Protein AF-A0A7J2PY52-F1 (afdb_monomer_lite)

Secondary structure (DSSP, 8-state):
-PPP------SS-HHHHHHHHH-GGGGGGT-TTEEEEEEEETTEEEEEESS--EEEEEEEEETTTEEEEEEE-

Foldseek 3Di:
DDDDDDDDDDPDDLQVVQVCVVPQQCCVVPPVFFDGWDDPDVQWIWTDGPVDIKIKGWDDDDPSPDTDIDIDD

Sequence (73 aa):
MPRVERKVDISAPQEKIFKIIDEDRDYARWNIVVNEVTELGPGNYFFKTNVGDVTSTRIETNPPESLYATQEG

Structure (mmCIF, N/CA/C/O backbone):
data_AF-A0A7J2PY52-F1
#
_entry.id   AF-A0A7J2PY52-F1
#
loop_
_atom_site.group_PDB
_atom_site.id
_atom_site.type_symbol
_atom_site.label_atom_id
_atom_site.label_alt_id
_atom_site.label_comp_id
_atom_site.label_asym_id
_atom_site.label_entity_id
_atom_site.label_seq_id
_atom_site.pdbx_PDB_ins_code
_atom_site.Cartn_x
_atom_site.Cartn_y
_atom_site.Cartn_z
_atom_site.occupancy
_atom_site.B_iso_or_equiv
_atom_site.auth_seq_id
_atom_site.auth_comp_id
_atom_site.auth_asym_id
_atom_site.auth_atom_id
_atom_site.pdbx_PDB_model_num
ATOM 1 N N . MET A 1 1 ? -9.312 7.325 -20.215 1.00 73.25 1 MET A N 1
ATOM 2 C CA . MET A 1 1 ? -9.164 5.857 -20.101 1.00 73.25 1 MET A CA 1
ATOM 3 C C . MET A 1 1 ? -10.309 5.312 -19.260 1.00 73.25 1 MET A C 1
ATOM 5 O O . MET A 1 1 ? -10.781 6.054 -18.404 1.00 73.25 1 MET A O 1
ATOM 9 N N . PRO A 1 2 ? -10.801 4.089 -19.515 1.00 86.88 2 PRO A N 1
ATOM 10 C CA . PRO A 1 2 ? -11.820 3.472 -18.668 1.00 86.88 2 PRO A CA 1
ATOM 11 C C . PRO A 1 2 ? -11.288 3.273 -17.241 1.00 86.88 2 PRO A C 1
ATOM 13 O O . PRO A 1 2 ? -10.121 2.933 -17.054 1.00 86.88 2 PRO A O 1
ATOM 16 N N . ARG A 1 3 ? -12.145 3.496 -16.241 1.00 91.69 3 ARG A N 1
ATOM 17 C CA . ARG A 1 3 ? -11.835 3.247 -14.828 1.00 91.69 3 ARG A CA 1
ATOM 18 C C . ARG A 1 3 ? -12.152 1.790 -14.498 1.00 91.69 3 ARG A C 1
ATOM 20 O O . ARG A 1 3 ? -13.252 1.327 -14.785 1.00 91.69 3 ARG A O 1
ATOM 27 N N . VAL A 1 4 ? -11.199 1.082 -13.897 1.00 93.38 4 VAL A N 1
ATOM 28 C CA . VAL A 1 4 ? -11.414 -0.276 -13.381 1.00 93.38 4 VAL A CA 1
ATOM 29 C C . VAL A 1 4 ? -11.785 -0.180 -11.906 1.00 93.38 4 VAL A C 1
ATOM 31 O O . VAL A 1 4 ? -11.079 0.457 -11.130 1.00 93.38 4 VAL A O 1
ATOM 34 N N . GLU A 1 5 ? -12.881 -0.827 -11.518 1.00 94.94 5 GLU A N 1
ATOM 35 C CA . GLU A 1 5 ? -13.332 -0.905 -10.128 1.00 94.94 5 GLU A CA 1
ATOM 36 C C . GLU A 1 5 ? -13.494 -2.368 -9.710 1.00 94.94 5 GLU A C 1
ATOM 38 O O . GLU A 1 5 ? -14.000 -3.194 -10.471 1.00 94.94 5 GLU A O 1
ATOM 43 N N . ARG A 1 6 ? -13.055 -2.695 -8.490 1.00 94.00 6 ARG A N 1
ATOM 44 C CA . ARG A 1 6 ? -13.227 -4.014 -7.870 1.00 94.00 6 ARG A CA 1
ATOM 45 C C . ARG A 1 6 ? -13.771 -3.833 -6.459 1.00 94.00 6 ARG A C 1
ATOM 47 O O . ARG A 1 6 ? -13.348 -2.925 -5.752 1.00 94.00 6 ARG A O 1
ATOM 54 N N . LYS A 1 7 ? -14.700 -4.701 -6.063 1.00 95.50 7 LYS A N 1
ATOM 55 C CA . LYS A 1 7 ? -15.284 -4.743 -4.717 1.00 95.50 7 LYS A CA 1
ATOM 56 C C . LYS A 1 7 ? -15.143 -6.156 -4.166 1.00 95.50 7 LYS A C 1
ATOM 58 O O . LYS A 1 7 ? -15.315 -7.118 -4.913 1.00 95.50 7 LYS A O 1
ATOM 63 N N . VAL A 1 8 ? -14.806 -6.261 -2.887 1.00 93.94 8 VAL A N 1
ATOM 64 C CA . VAL A 1 8 ? -14.676 -7.528 -2.166 1.00 93.94 8 VAL A CA 1
ATOM 65 C C . VAL A 1 8 ? -15.180 -7.334 -0.742 1.00 93.94 8 VAL A C 1
ATOM 67 O O . VAL A 1 8 ? -14.859 -6.329 -0.110 1.00 93.94 8 VAL A O 1
ATOM 70 N N . ASP A 1 9 ? -15.951 -8.298 -0.247 1.00 95.69 9 ASP A N 1
ATOM 71 C CA . ASP A 1 9 ? -16.428 -8.309 1.133 1.00 95.69 9 ASP A CA 1
ATOM 72 C C . ASP A 1 9 ? -15.467 -9.128 1.996 1.00 95.69 9 ASP A C 1
ATOM 74 O O . ASP A 1 9 ? -15.162 -10.284 1.694 1.00 95.69 9 ASP A O 1
ATOM 78 N N . ILE A 1 10 ? -14.973 -8.527 3.078 1.00 94.94 10 ILE A N 1
ATOM 79 C CA . ILE A 1 10 ? -14.010 -9.152 3.987 1.00 94.94 10 ILE A CA 1
ATOM 80 C C . ILE A 1 10 ? -14.631 -9.213 5.380 1.00 94.94 10 ILE A C 1
ATOM 82 O O . ILE A 1 10 ? -14.963 -8.187 5.968 1.00 94.94 10 ILE A O 1
ATOM 86 N N . SER A 1 11 ? -14.746 -10.419 5.940 1.00 97.19 11 SER A N 1
ATOM 87 C CA . SER A 1 11 ? -15.261 -10.640 7.299 1.00 97.19 11 SER A CA 1
ATOM 88 C C . SER A 1 11 ? -14.198 -10.331 8.364 1.00 97.19 11 SER A C 1
ATOM 90 O O . SER A 1 11 ? -13.724 -11.223 9.072 1.00 97.19 11 SER A O 1
ATOM 92 N N . ALA A 1 12 ? -13.797 -9.065 8.468 1.00 96.06 12 ALA A N 1
ATOM 93 C CA . ALA A 1 12 ? -12.869 -8.566 9.479 1.00 96.06 12 ALA A CA 1
ATOM 94 C C . ALA A 1 12 ? -13.194 -7.106 9.853 1.00 96.06 12 ALA A C 1
ATOM 96 O O . ALA A 1 12 ? -13.813 -6.400 9.058 1.00 96.06 12 ALA A O 1
ATOM 97 N N . PRO A 1 13 ? -12.766 -6.621 11.035 1.00 97.25 13 PRO A N 1
ATOM 98 C CA . PRO A 1 13 ? -12.924 -5.214 11.396 1.00 97.25 13 PRO A CA 1
ATOM 99 C C . PRO A 1 13 ? -12.229 -4.284 10.394 1.00 97.25 13 PRO A C 1
ATOM 101 O O . PRO A 1 13 ? -11.086 -4.542 10.007 1.00 97.25 13 PRO A O 1
ATOM 104 N N . GLN A 1 14 ? -12.887 -3.178 10.035 1.00 95.75 14 GLN A N 1
ATOM 105 C CA . GLN A 1 14 ? -12.374 -2.192 9.077 1.00 95.75 14 GLN A CA 1
ATOM 106 C C . GLN A 1 14 ? -10.980 -1.682 9.462 1.00 95.75 14 GLN A C 1
ATOM 108 O O . GLN A 1 14 ? -10.086 -1.663 8.627 1.00 95.75 14 GLN A O 1
ATOM 113 N N . GLU A 1 15 ? -10.755 -1.361 10.737 1.00 96.00 15 GLU A N 1
ATOM 114 C CA . GLU A 1 15 ? -9.455 -0.900 11.245 1.00 96.00 15 GLU A CA 1
ATOM 115 C C . GLU A 1 15 ? -8.332 -1.919 11.025 1.00 96.00 15 GLU A C 1
ATOM 117 O O . GLU A 1 15 ? -7.199 -1.557 10.711 1.00 96.00 15 GLU A O 1
ATOM 122 N N . LYS A 1 16 ? -8.643 -3.215 11.161 1.00 94.19 16 LYS A N 1
ATOM 123 C CA . LYS A 1 16 ? -7.665 -4.284 10.943 1.00 94.19 16 LYS A CA 1
ATOM 124 C C . LYS A 1 16 ? -7.287 -4.377 9.469 1.00 94.19 16 LYS A C 1
ATOM 126 O O . LYS A 1 16 ? -6.116 -4.577 9.168 1.00 94.19 16 LYS A O 1
ATOM 131 N N . ILE A 1 17 ? -8.264 -4.242 8.573 1.00 93.56 17 ILE A N 1
ATOM 132 C CA . ILE A 1 17 ? -8.023 -4.211 7.126 1.00 93.56 17 ILE A CA 1
ATOM 133 C C . ILE A 1 17 ? -7.200 -2.972 6.781 1.00 93.56 17 ILE A C 1
ATOM 135 O O . ILE A 1 17 ? -6.164 -3.101 6.137 1.00 93.56 17 ILE A O 1
ATOM 139 N N . PHE A 1 18 ? -7.616 -1.805 7.278 1.00 94.38 18 PHE A N 1
ATOM 140 C CA . PHE A 1 18 ? -6.941 -0.535 7.044 1.00 94.38 18 PHE A CA 1
ATOM 141 C C . PHE A 1 18 ? -5.467 -0.596 7.456 1.00 94.38 18 PHE A C 1
ATOM 143 O O . PHE A 1 18 ? -4.591 -0.279 6.665 1.00 94.38 18 PHE A O 1
ATOM 150 N N . LYS A 1 19 ? -5.169 -1.118 8.648 1.00 92.94 19 LYS A N 1
ATOM 151 C CA . LYS A 1 19 ? -3.789 -1.265 9.123 1.00 92.94 19 LYS A CA 1
ATOM 152 C C . LYS A 1 19 ? -2.917 -2.153 8.221 1.00 92.94 19 LYS A C 1
ATOM 154 O O . LYS A 1 19 ? -1.715 -1.940 8.151 1.00 92.94 19 LYS A O 1
ATOM 159 N N . ILE A 1 20 ? -3.497 -3.156 7.554 1.00 91.38 20 ILE A N 1
ATOM 160 C CA . ILE A 1 20 ? -2.762 -4.035 6.625 1.00 91.38 20 ILE A CA 1
ATOM 161 C C . ILE A 1 20 ? -2.459 -3.316 5.303 1.00 91.38 20 ILE A C 1
ATOM 163 O O . ILE A 1 20 ? -1.402 -3.544 4.720 1.00 91.38 20 ILE A O 1
ATOM 167 N N . ILE A 1 21 ? -3.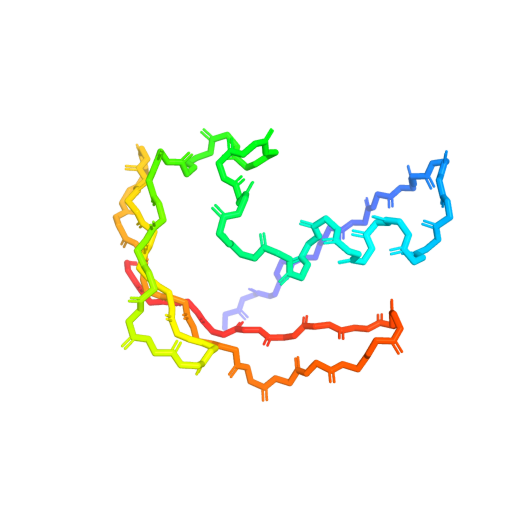382 -2.479 4.819 1.00 90.81 21 ILE A N 1
ATOM 168 C CA . ILE A 1 21 ? -3.222 -1.744 3.553 1.00 90.81 21 ILE A CA 1
ATOM 169 C C . ILE A 1 21 ? -2.451 -0.427 3.708 1.00 90.81 21 ILE A C 1
ATOM 171 O O . ILE A 1 21 ? -1.924 0.067 2.725 1.00 90.81 21 ILE A O 1
ATOM 175 N N . ASP A 1 22 ? -2.402 0.154 4.904 1.00 91.81 22 ASP A N 1
ATOM 176 C CA . ASP A 1 22 ? -1.661 1.393 5.178 1.00 91.81 22 ASP A CA 1
ATOM 177 C C . ASP A 1 22 ? -0.179 1.121 5.499 1.00 91.81 22 ASP A C 1
ATOM 179 O O . ASP A 1 22 ? 0.656 2.014 5.414 1.00 91.81 22 ASP A O 1
ATOM 183 N N . GLU A 1 23 ? 0.181 -0.127 5.824 1.00 88.69 23 GLU A N 1
ATOM 184 C CA . GLU A 1 23 ? 1.574 -0.545 6.019 1.00 88.69 23 GLU A CA 1
ATOM 185 C C . GLU A 1 23 ? 2.207 -0.954 4.678 1.00 88.69 23 GLU A C 1
ATOM 187 O O . GLU A 1 23 ? 2.350 -2.142 4.368 1.00 88.69 23 GLU A O 1
ATOM 192 N N . ASP A 1 24 ? 2.596 0.033 3.862 1.00 84.31 24 ASP A N 1
ATOM 193 C CA . ASP A 1 24 ? 3.201 -0.212 2.541 1.00 84.31 24 ASP A CA 1
ATOM 194 C C . ASP A 1 24 ? 4.462 -1.081 2.613 1.00 84.31 24 ASP A C 1
ATOM 196 O O . ASP A 1 24 ? 4.719 -1.875 1.708 1.00 84.31 24 ASP A O 1
ATOM 200 N N . ARG A 1 25 ? 5.235 -0.988 3.704 1.00 85.38 25 ARG A N 1
ATOM 201 C CA . ARG A 1 25 ? 6.453 -1.793 3.910 1.00 85.38 25 ARG A CA 1
ATOM 202 C C . ARG A 1 25 ? 6.166 -3.295 3.943 1.00 85.38 25 ARG A C 1
ATOM 204 O O . ARG A 1 25 ? 7.017 -4.089 3.548 1.00 85.38 25 ARG A O 1
ATOM 211 N N . ASP A 1 26 ? 4.961 -3.674 4.357 1.00 87.88 26 ASP A N 1
ATOM 212 C CA . ASP A 1 26 ? 4.511 -5.059 4.473 1.00 87.88 26 ASP A CA 1
ATOM 213 C C . ASP A 1 26 ? 3.717 -5.535 3.243 1.00 87.88 26 ASP A C 1
ATOM 215 O O . ASP A 1 26 ? 3.163 -6.637 3.263 1.00 87.88 26 ASP A O 1
ATOM 219 N N . TYR A 1 27 ? 3.667 -4.764 2.149 1.00 90.25 27 TYR A N 1
ATOM 220 C CA . TYR A 1 27 ? 2.865 -5.111 0.965 1.00 90.25 27 TYR A CA 1
ATOM 221 C C . TYR A 1 27 ? 3.176 -6.488 0.386 1.00 90.25 27 TYR A C 1
ATOM 223 O O . TYR A 1 27 ? 2.253 -7.199 -0.010 1.00 90.25 27 TYR A O 1
ATOM 231 N N . ALA A 1 28 ? 4.439 -6.915 0.407 1.00 90.75 28 ALA A N 1
ATOM 232 C CA . ALA A 1 28 ? 4.836 -8.244 -0.063 1.00 90.75 28 ALA A CA 1
ATOM 233 C C . ALA A 1 28 ? 4.140 -9.396 0.699 1.00 90.75 28 ALA A C 1
ATOM 235 O O . ALA A 1 28 ? 4.072 -10.520 0.206 1.00 90.75 28 ALA A O 1
ATOM 236 N N . ARG A 1 29 ? 3.579 -9.146 1.893 1.00 89.81 29 ARG A N 1
ATOM 237 C CA . ARG A 1 29 ? 2.856 -10.165 2.675 1.00 89.81 29 ARG A CA 1
ATOM 238 C C . ARG A 1 29 ? 1.505 -10.543 2.078 1.00 89.81 29 ARG A C 1
ATOM 240 O O . ARG A 1 29 ? 1.034 -11.648 2.337 1.00 89.81 29 ARG A O 1
ATOM 247 N N . TRP A 1 30 ? 0.856 -9.637 1.349 1.00 87.56 30 TRP A N 1
ATOM 248 C CA . TRP A 1 30 ? -0.497 -9.859 0.822 1.00 87.56 30 TRP A CA 1
ATOM 249 C C . TRP A 1 30 ? -0.630 -9.566 -0.674 1.00 87.56 30 TRP A C 1
ATOM 251 O O . TRP A 1 30 ? -1.521 -10.111 -1.326 1.00 87.56 30 TRP A O 1
ATOM 261 N N . ASN A 1 31 ? 0.255 -8.748 -1.239 1.00 91.62 31 ASN A N 1
ATOM 262 C CA . ASN A 1 31 ? 0.285 -8.452 -2.657 1.00 91.62 31 ASN A CA 1
ATOM 263 C C . ASN A 1 31 ? 1.273 -9.380 -3.378 1.00 91.62 31 ASN A C 1
ATOM 265 O O . ASN A 1 31 ? 2.479 -9.161 -3.357 1.00 91.62 31 ASN A O 1
ATOM 269 N N . ILE A 1 32 ? 0.734 -10.393 -4.065 1.00 92.38 32 ILE A N 1
ATOM 270 C CA . ILE A 1 32 ? 1.506 -11.440 -4.754 1.00 92.38 32 ILE A CA 1
ATOM 271 C C . ILE A 1 32 ? 2.434 -10.923 -5.864 1.00 92.38 32 ILE A C 1
ATOM 273 O O . ILE A 1 32 ? 3.324 -11.653 -6.300 1.00 92.38 32 ILE A O 1
ATOM 277 N N . VAL A 1 33 ? 2.228 -9.698 -6.360 1.00 94.38 33 VAL A N 1
ATOM 278 C CA . VAL A 1 33 ? 3.122 -9.142 -7.381 1.00 94.38 33 VAL A CA 1
ATOM 279 C C . VAL A 1 33 ? 4.352 -8.465 -6.783 1.00 94.38 33 VAL A C 1
ATOM 281 O O . VAL A 1 33 ? 5.358 -8.354 -7.475 1.00 94.38 33 VAL A O 1
ATOM 284 N N . VAL A 1 34 ? 4.311 -8.042 -5.515 1.00 95.56 34 VAL A N 1
ATOM 285 C CA . VAL A 1 34 ? 5.396 -7.290 -4.866 1.00 95.56 34 VAL A CA 1
ATOM 286 C C . VAL A 1 34 ? 6.396 -8.251 -4.224 1.00 95.56 34 VAL A C 1
ATOM 288 O O . VAL A 1 34 ? 6.031 -9.053 -3.371 1.00 95.56 34 VAL A O 1
ATOM 291 N N . ASN A 1 35 ? 7.669 -8.133 -4.605 1.00 95.25 35 ASN A N 1
ATOM 292 C CA . ASN A 1 35 ? 8.765 -8.930 -4.047 1.00 95.25 35 ASN A CA 1
ATOM 293 C C . ASN A 1 35 ? 9.516 -8.174 -2.946 1.00 95.25 35 ASN A C 1
ATOM 295 O O . ASN A 1 35 ? 9.822 -8.737 -1.899 1.00 95.25 35 ASN A O 1
ATOM 299 N N . GLU A 1 36 ? 9.831 -6.902 -3.193 1.00 95.19 36 GLU A N 1
ATOM 300 C CA . GLU A 1 36 ? 10.596 -6.050 -2.280 1.00 95.19 36 GLU A CA 1
ATOM 301 C C . GLU A 1 36 ? 9.966 -4.652 -2.237 1.00 95.19 36 GLU A C 1
ATOM 303 O O . GLU A 1 36 ? 9.466 -4.151 -3.249 1.00 95.19 36 GLU A O 1
ATOM 308 N N . VAL A 1 37 ? 10.022 -4.016 -1.066 1.00 95.31 37 VAL A N 1
ATOM 309 C CA . VAL A 1 37 ? 9.562 -2.641 -0.851 1.00 95.31 37 VAL A CA 1
ATOM 310 C C . VAL A 1 37 ? 10.736 -1.807 -0.360 1.00 95.31 37 VAL A C 1
ATOM 312 O O . VAL A 1 37 ? 11.392 -2.167 0.615 1.00 95.31 37 VAL A O 1
ATOM 3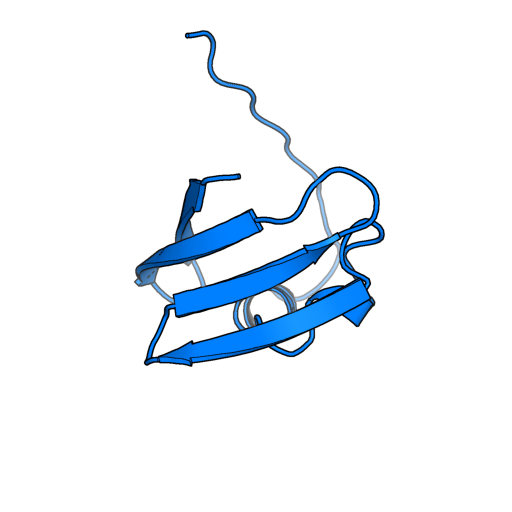15 N N . THR A 1 38 ? 10.995 -0.684 -1.025 1.00 96.25 38 THR A N 1
ATOM 316 C CA . THR A 1 38 ? 11.979 0.316 -0.599 1.00 96.25 38 THR A CA 1
ATOM 317 C C . THR A 1 38 ? 11.264 1.630 -0.327 1.00 96.25 38 THR A C 1
ATOM 319 O O . THR A 1 38 ? 10.581 2.158 -1.200 1.00 96.25 38 THR A O 1
ATOM 322 N N . GLU A 1 39 ? 11.417 2.183 0.872 1.00 95.62 39 GLU A N 1
ATOM 323 C CA . GLU A 1 39 ? 10.902 3.519 1.175 1.00 95.62 39 GLU A CA 1
ATOM 324 C C . GLU A 1 39 ? 11.861 4.583 0.641 1.00 95.62 39 GLU A C 1
ATOM 326 O O . GLU A 1 39 ? 13.044 4.596 0.981 1.00 95.62 39 GLU A O 1
ATOM 331 N N . LEU A 1 40 ? 11.340 5.470 -0.204 1.00 94.69 40 LEU A N 1
ATOM 332 C CA . LEU A 1 40 ? 12.083 6.586 -0.789 1.00 94.69 40 LEU A CA 1
ATOM 333 C C . LEU A 1 40 ? 11.909 7.879 0.022 1.00 94.69 40 LEU A C 1
ATOM 335 O O . LEU A 1 40 ? 12.697 8.814 -0.111 1.00 94.69 40 LEU A O 1
ATOM 339 N N . GLY A 1 41 ? 10.879 7.933 0.865 1.00 92.94 41 GLY A N 1
ATOM 340 C CA . GLY A 1 41 ? 10.560 9.036 1.762 1.00 92.94 41 GLY A CA 1
ATOM 341 C C . GLY A 1 41 ? 9.134 8.909 2.305 1.00 92.94 41 GLY A C 1
ATOM 342 O O . GLY A 1 41 ? 8.430 7.960 1.952 1.00 92.94 41 GLY A O 1
ATOM 343 N N . PRO A 1 42 ? 8.670 9.865 3.130 1.00 91.19 42 PRO A N 1
ATOM 344 C CA . PRO A 1 42 ? 7.319 9.828 3.683 1.00 91.19 42 PRO A CA 1
ATOM 345 C C . PRO A 1 42 ? 6.258 9.716 2.579 1.00 91.19 42 PRO A C 1
ATOM 347 O O . PRO A 1 42 ? 6.135 10.607 1.739 1.00 91.19 42 PRO A O 1
ATOM 350 N N . GLY A 1 43 ? 5.509 8.609 2.573 1.00 91.62 43 GLY A N 1
ATOM 351 C CA . GLY A 1 43 ? 4.463 8.341 1.584 1.00 91.62 43 GLY A CA 1
ATOM 352 C C . GLY A 1 43 ? 4.967 8.010 0.174 1.00 91.62 43 GLY A C 1
ATOM 353 O O . GLY A 1 43 ? 4.158 7.997 -0.751 1.00 91.62 43 GLY A O 1
ATOM 354 N N . ASN A 1 44 ? 6.265 7.759 -0.019 1.00 95.31 44 ASN A N 1
ATOM 355 C CA . ASN A 1 44 ? 6.844 7.435 -1.321 1.00 95.31 44 ASN A CA 1
ATOM 356 C C . ASN A 1 44 ? 7.600 6.103 -1.261 1.00 95.31 44 ASN A C 1
ATOM 358 O O . ASN A 1 44 ? 8.541 5.940 -0.479 1.00 95.31 44 ASN A O 1
ATOM 362 N N . TYR A 1 45 ? 7.185 5.153 -2.097 1.00 95.38 45 TYR A N 1
ATOM 363 C CA . TYR A 1 45 ? 7.669 3.778 -2.071 1.00 95.38 45 TYR A CA 1
ATOM 364 C C . TYR A 1 45 ? 8.033 3.307 -3.470 1.00 95.38 45 TYR A C 1
ATOM 366 O O . TYR A 1 45 ? 7.300 3.529 -4.429 1.00 95.38 45 TYR A O 1
ATOM 374 N N . PHE A 1 46 ? 9.142 2.590 -3.564 1.00 96.56 46 PHE A N 1
ATOM 375 C CA . PHE A 1 46 ? 9.500 1.807 -4.731 1.00 96.56 46 PHE A CA 1
ATOM 376 C C . PHE A 1 46 ? 9.172 0.338 -4.473 1.00 96.56 46 PHE A C 1
ATOM 378 O O . PHE A 1 46 ? 9.635 -0.258 -3.496 1.00 96.56 46 PHE A O 1
ATOM 385 N N . PHE A 1 47 ? 8.375 -0.244 -5.360 1.00 96.00 47 PHE A N 1
ATOM 386 C CA . PHE A 1 47 ? 7.991 -1.644 -5.346 1.00 96.00 47 PHE A CA 1
ATOM 387 C C . PHE A 1 47 ? 8.711 -2.371 -6.470 1.00 96.00 47 PHE A C 1
ATOM 389 O O . PHE A 1 47 ? 8.453 -2.135 -7.651 1.00 96.00 47 PHE A O 1
ATOM 396 N N . LYS A 1 48 ? 9.571 -3.313 -6.090 1.00 96.81 48 LYS A N 1
ATO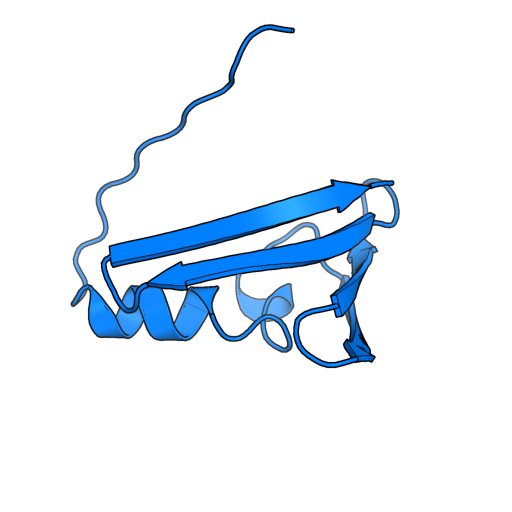M 397 C CA . LYS A 1 48 ? 10.126 -4.272 -7.035 1.00 96.81 48 LYS A CA 1
ATOM 398 C C . LYS A 1 48 ? 9.117 -5.390 -7.223 1.00 96.81 48 LYS A C 1
ATOM 400 O O . LYS A 1 48 ? 8.760 -6.063 -6.249 1.00 96.81 48 LYS A O 1
ATOM 405 N N . THR A 1 49 ? 8.643 -5.594 -8.447 1.00 96.19 49 THR A N 1
ATOM 406 C CA . THR A 1 49 ? 7.538 -6.529 -8.712 1.00 96.19 49 THR A CA 1
ATOM 407 C C . THR A 1 49 ? 7.925 -7.612 -9.717 1.00 96.19 49 THR A C 1
ATOM 409 O O . THR A 1 49 ? 9.002 -7.586 -10.308 1.00 96.19 49 THR A O 1
ATOM 412 N N . ASN A 1 50 ? 7.058 -8.607 -9.905 1.00 95.19 50 ASN A N 1
ATOM 413 C CA . ASN A 1 50 ? 7.204 -9.615 -10.961 1.00 95.19 50 ASN A CA 1
ATOM 414 C C . ASN A 1 50 ? 6.519 -9.233 -12.292 1.00 95.19 50 ASN A C 1
ATOM 416 O O . ASN A 1 50 ? 6.554 -10.026 -13.232 1.00 95.19 50 ASN A O 1
ATOM 420 N N . VAL A 1 51 ? 5.917 -8.041 -12.386 1.00 95.00 51 VAL A N 1
ATOM 421 C CA . VAL A 1 51 ? 5.186 -7.547 -13.573 1.00 95.00 51 VAL A CA 1
ATOM 422 C C . VAL A 1 51 ? 5.682 -6.188 -14.085 1.00 95.00 51 VAL A C 1
ATOM 424 O O . VAL A 1 51 ? 5.068 -5.622 -14.984 1.00 95.00 51 VAL A O 1
ATOM 427 N N . GLY A 1 52 ? 6.794 -5.685 -13.549 1.00 95.69 52 GLY A N 1
ATOM 428 C CA . GLY A 1 52 ? 7.333 -4.354 -13.838 1.00 95.69 52 GLY A CA 1
ATOM 429 C C . GLY A 1 52 ? 7.439 -3.525 -12.564 1.00 95.69 52 GLY A C 1
ATOM 430 O O . GLY A 1 52 ? 6.525 -3.521 -11.740 1.00 95.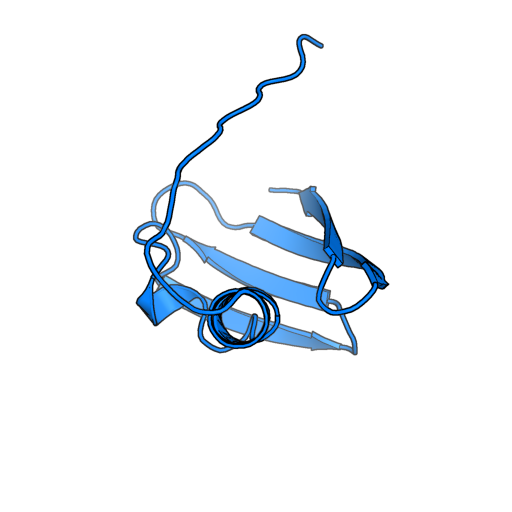69 52 GLY A O 1
ATOM 431 N N . ASP A 1 53 ? 8.578 -2.879 -12.357 1.00 96.62 53 ASP A N 1
ATOM 432 C CA . ASP A 1 53 ? 8.816 -2.106 -11.142 1.00 96.62 53 ASP A CA 1
ATOM 433 C C . ASP A 1 53 ? 7.934 -0.857 -11.108 1.00 96.62 53 ASP A C 1
ATOM 435 O O . ASP A 1 53 ? 7.689 -0.235 -12.138 1.00 96.62 53 ASP A O 1
ATOM 439 N N . VAL A 1 54 ? 7.454 -0.492 -9.920 1.00 96.62 54 VAL A N 1
ATOM 440 C CA . VAL A 1 54 ? 6.480 0.591 -9.745 1.00 96.62 54 VAL A CA 1
ATOM 441 C C . VAL A 1 54 ? 6.934 1.525 -8.637 1.00 96.62 54 VAL A C 1
ATOM 443 O O . VAL A 1 54 ? 7.286 1.086 -7.545 1.00 96.62 54 VAL A O 1
ATOM 446 N N . THR A 1 55 ? 6.857 2.828 -8.883 1.00 96.88 55 THR A N 1
ATOM 447 C CA . THR A 1 55 ? 6.939 3.852 -7.838 1.00 96.88 55 THR A CA 1
ATOM 448 C C . THR A 1 55 ? 5.531 4.270 -7.441 1.00 96.88 55 THR A C 1
ATOM 450 O O . THR A 1 55 ? 4.706 4.582 -8.295 1.00 96.88 55 THR A O 1
ATOM 453 N N . SER A 1 56 ? 5.242 4.276 -6.144 1.00 95.44 56 SER A N 1
ATOM 454 C CA . SER A 1 56 ? 3.949 4.634 -5.569 1.00 95.44 56 SER A CA 1
ATOM 455 C C . SER A 1 56 ? 4.084 5.865 -4.687 1.00 95.44 56 SER A C 1
ATOM 457 O O . SER A 1 56 ? 4.927 5.905 -3.793 1.00 95.44 56 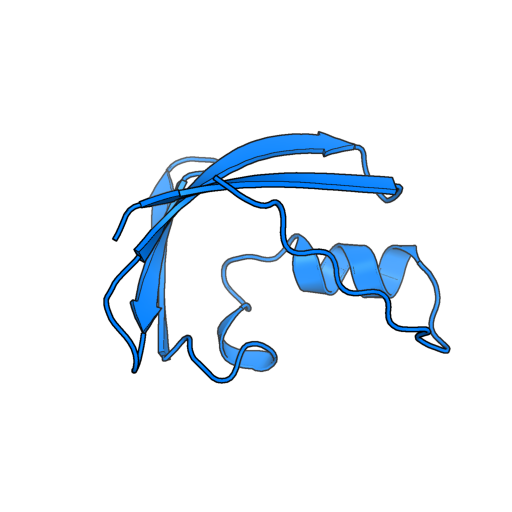SER A O 1
ATOM 459 N N . THR A 1 57 ? 3.219 6.854 -4.906 1.00 96.38 57 THR A N 1
ATOM 460 C CA . THR A 1 57 ? 3.165 8.088 -4.115 1.00 96.38 57 THR A CA 1
ATOM 461 C C . THR A 1 57 ? 1.793 8.230 -3.469 1.00 96.38 57 THR A C 1
ATOM 463 O O . THR A 1 57 ? 0.769 8.260 -4.154 1.00 96.38 57 THR A O 1
ATOM 466 N N . ARG A 1 58 ? 1.761 8.319 -2.138 1.00 95.06 58 ARG A N 1
ATOM 467 C CA . ARG A 1 58 ? 0.552 8.560 -1.348 1.00 95.06 58 ARG A CA 1
ATOM 468 C C . ARG A 1 58 ? 0.067 9.992 -1.578 1.00 95.06 58 ARG A C 1
ATOM 470 O O . ARG A 1 58 ? 0.837 10.938 -1.449 1.00 95.06 58 ARG A O 1
ATOM 477 N N . ILE A 1 59 ? -1.213 10.136 -1.909 1.00 96.06 59 ILE A N 1
ATOM 478 C CA . ILE A 1 59 ? -1.862 11.436 -2.137 1.00 96.06 59 ILE A CA 1
ATOM 479 C C . ILE A 1 59 ? -2.659 11.849 -0.907 1.00 96.06 59 ILE A C 1
ATOM 481 O O . ILE A 1 59 ? -2.564 12.984 -0.452 1.00 96.06 59 ILE A O 1
ATOM 485 N N . GLU A 1 60 ? -3.455 10.924 -0.377 1.00 95.25 60 GLU A N 1
ATOM 486 C CA . GLU A 1 60 ? -4.363 11.192 0.730 1.00 95.25 60 GLU A CA 1
ATOM 487 C C . GLU A 1 60 ? -4.604 9.914 1.529 1.00 95.25 60 GLU A C 1
ATOM 489 O O . GLU A 1 60 ? -4.737 8.824 0.965 1.00 95.25 60 GLU A O 1
ATOM 494 N N . THR A 1 61 ? -4.699 10.078 2.844 1.00 95.12 61 THR A N 1
ATOM 495 C CA . THR A 1 61 ? -5.038 9.017 3.786 1.00 95.12 61 THR A CA 1
ATOM 496 C C . THR A 1 61 ? -6.084 9.563 4.755 1.00 95.12 61 THR A C 1
ATOM 498 O O . THR A 1 61 ? -5.820 10.530 5.466 1.00 95.12 61 THR A O 1
ATOM 501 N N . ASN A 1 62 ? -7.261 8.936 4.799 1.00 95.25 62 ASN A N 1
ATOM 502 C CA . ASN A 1 62 ? -8.340 9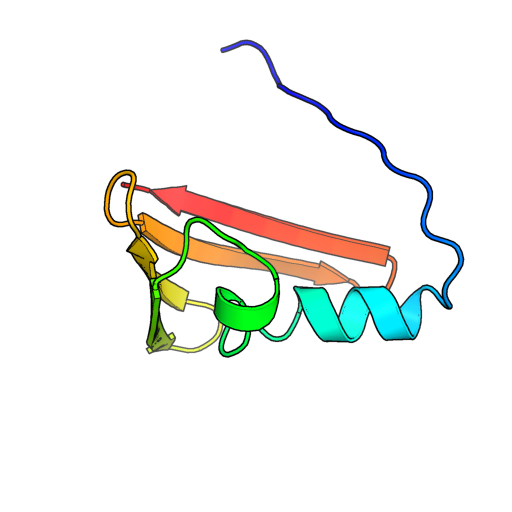.230 5.744 1.00 95.25 62 ASN A CA 1
ATOM 503 C C . ASN A 1 62 ? -8.683 7.946 6.524 1.00 95.25 62 ASN A C 1
ATOM 505 O O . ASN A 1 62 ? -9.524 7.162 6.074 1.00 95.25 62 ASN A O 1
ATOM 509 N N . PRO A 1 63 ? -7.993 7.662 7.643 1.00 94.31 63 PRO A N 1
ATOM 510 C CA . PRO A 1 63 ? -8.170 6.415 8.379 1.00 94.31 63 PRO A CA 1
ATOM 511 C C . PRO A 1 63 ? -9.526 6.322 9.099 1.00 94.31 63 PRO A C 1
ATOM 513 O O . PRO A 1 63 ? -9.911 7.283 9.764 1.00 94.31 63 PRO A O 1
ATOM 516 N N . PRO A 1 64 ? -10.215 5.162 9.082 1.00 95.44 64 PRO A N 1
ATOM 517 C CA . PRO A 1 64 ? -9.936 3.935 8.325 1.00 95.44 64 PRO A CA 1
ATOM 518 C C . PRO A 1 64 ? -10.737 3.849 7.005 1.00 95.44 64 PRO A C 1
ATOM 520 O O . PRO A 1 64 ? -10.954 2.758 6.472 1.00 95.44 64 PRO A O 1
ATOM 523 N N . GLU A 1 65 ? -11.266 4.975 6.523 1.00 95.44 65 GLU A N 1
ATOM 524 C CA . GLU A 1 65 ? -12.254 5.061 5.443 1.00 95.44 65 GLU A CA 1
ATOM 525 C C . GLU A 1 65 ? -11.643 4.899 4.051 1.00 95.44 65 GLU A C 1
ATOM 527 O O . GLU A 1 65 ? -12.188 4.167 3.223 1.00 95.44 65 GLU A O 1
ATOM 532 N N . SER A 1 66 ? -10.528 5.579 3.773 1.00 95.06 66 SER A N 1
ATOM 533 C CA . SER A 1 66 ? -9.953 5.602 2.428 1.00 95.06 66 SER A CA 1
ATOM 534 C C . SER A 1 66 ? -8.472 5.950 2.396 1.00 95.06 66 SER A C 1
ATOM 536 O O . SER A 1 66 ? -7.950 6.641 3.270 1.00 95.06 66 SER A O 1
ATOM 538 N N . LEU A 1 67 ? -7.817 5.517 1.325 1.00 94.25 67 LEU A N 1
ATOM 539 C CA . LEU A 1 67 ? -6.418 5.784 1.036 1.00 94.25 67 LEU A CA 1
ATOM 540 C C . LEU A 1 67 ? -6.239 5.856 -0.483 1.00 94.25 67 LEU A C 1
ATOM 542 O O . LEU A 1 67 ? -6.759 5.015 -1.219 1.00 94.25 67 LEU A O 1
ATOM 546 N N . TYR A 1 68 ? -5.510 6.869 -0.944 1.00 95.56 68 TYR A N 1
ATOM 547 C CA . TYR A 1 68 ? -5.288 7.152 -2.358 1.00 95.56 68 TYR A CA 1
ATOM 548 C C . TYR A 1 68 ? -3.796 7.267 -2.653 1.00 95.56 68 TYR A C 1
ATOM 550 O O . TYR A 1 68 ? -3.047 7.926 -1.930 1.00 95.56 68 TYR A O 1
ATOM 558 N N . ALA A 1 69 ? -3.359 6.641 -3.743 1.00 94.69 69 ALA A N 1
ATOM 559 C CA . ALA A 1 69 ? -2.006 6.769 -4.265 1.00 94.69 69 ALA A CA 1
ATOM 560 C C . ALA A 1 69 ? -2.006 6.779 -5.792 1.00 94.69 69 ALA A C 1
ATOM 562 O O . ALA A 1 69 ? -2.874 6.176 -6.427 1.00 94.69 69 ALA A O 1
ATOM 563 N N . THR A 1 70 ? -1.007 7.441 -6.362 1.00 95.75 70 THR A N 1
ATOM 564 C CA . THR A 1 70 ? -0.621 7.288 -7.765 1.00 95.75 70 THR A CA 1
ATOM 565 C C . THR A 1 70 ? 0.523 6.300 -7.884 1.00 95.75 70 THR A C 1
ATOM 567 O O . THR A 1 70 ? 1.346 6.174 -6.979 1.00 95.75 70 THR A O 1
ATOM 570 N N . GLN A 1 71 ? 0.557 5.592 -9.009 1.00 93.50 71 GLN A N 1
ATOM 571 C CA . GLN A 1 71 ? 1.586 4.614 -9.327 1.00 93.50 71 GLN A CA 1
ATOM 572 C C . GLN A 1 71 ? 2.102 4.856 -10.743 1.00 93.50 71 GLN A C 1
ATOM 574 O O . GLN A 1 71 ? 1.304 5.071 -11.657 1.00 93.50 71 GLN A O 1
ATOM 579 N N . GLU A 1 72 ? 3.421 4.825 -10.898 1.00 94.00 72 GLU A N 1
ATOM 580 C CA . GLU A 1 72 ? 4.133 5.032 -12.159 1.00 94.00 72 GLU A CA 1
ATOM 581 C C . GLU A 1 72 ? 5.174 3.919 -12.338 1.00 94.00 72 GLU A C 1
ATOM 583 O O . GLU A 1 72 ? 5.939 3.641 -11.411 1.00 94.00 72 GLU A O 1
ATOM 588 N N . GLY A 1 73 ? 5.187 3.270 -13.504 1.00 83.88 73 GLY A N 1
ATOM 589 C CA . GLY A 1 73 ? 6.042 2.116 -13.806 1.00 83.88 73 GLY A CA 1
ATOM 590 C C . GLY A 1 73 ? 5.595 1.367 -15.050 1.00 83.88 73 GLY A C 1
ATOM 591 O O . GLY A 1 73 ? 4.368 1.362 -15.309 1.00 83.88 73 GLY A O 1
#

Radius of gyration: 12.88 Å; chains: 1; bounding box: 28×23×32 Å

pLDDT: mean 93.49, std 3.83, range [73.25, 97.25]